Protein AF-M6GIX4-F1 (afdb_monomer_lite)

Secondary structure (DSSP, 8-state):
--HHHHHHHHHHS-SS-SSGGGT-B-HHHHHHHHHHTHHHHHHH-GGGTT---HHHHHHHHHHHHHTTEEEEEPPTTTS-TTS-SEEEEEHHHHH-HHHHHHHHHHHHHHHHHTT--SSGGGTS--

Radius of gyration: 15.74 Å; chains: 1; bounding box: 36×27×42 Å

Sequence (126 aa):
MSLIAKGAERFVFPSRFTKITDKIHDSRSLRKKIFENLDNIRNNVAHLKGEKDDDKVASTIEYALLQNSATIIIPDDLVPQGMPGSIILSHNDLKAPLIRDQIAEFLRNEAQKNNTIKSLLNIILF

Foldseek 3Di:
DDLLQVLCVCQQAPPDDDALVSFKDDLVSSLVSCLVCVVSSCVRRVVNVPPPPSVVSSVVSSVSNQVQWDKQAAPPLQQAVPHHRIITGGPVLLPDPVSLVRVLVVSVVRSVVRVHDDPPVPRSPD

Structure (mmCIF, N/CA/C/O backbone):
data_AF-M6GIX4-F1
#
_entry.id   AF-M6GIX4-F1
#
loop_
_atom_site.group_PDB
_atom_site.id
_atom_site.type_symbol
_atom_site.label_atom_id
_atom_site.label_alt_id
_atom_site.label_comp_id
_atom_site.label_asym_id
_atom_site.label_entity_id
_atom_site.label_seq_id
_atom_site.pdbx_PDB_ins_code
_atom_site.Cartn_x
_atom_site.Cartn_y
_atom_site.Cartn_z
_atom_site.occupancy
_atom_site.B_iso_or_equiv
_atom_site.auth_seq_id
_atom_site.auth_comp_id
_atom_site.auth_asym_id
_atom_site.auth_atom_id
_atom_site.pdbx_PDB_model_num
ATOM 1 N N . MET A 1 1 ? -6.644 -11.715 6.421 1.00 65.38 1 MET A N 1
ATOM 2 C CA . MET A 1 1 ? -6.656 -10.238 6.434 1.00 65.38 1 MET A CA 1
ATOM 3 C C . MET A 1 1 ? -7.181 -9.733 7.767 1.00 65.38 1 MET A C 1
ATOM 5 O O . MET A 1 1 ? -8.206 -10.237 8.214 1.00 65.38 1 MET A O 1
ATOM 9 N N . SER A 1 2 ? -6.473 -8.808 8.428 1.00 85.50 2 SER A N 1
ATOM 10 C CA . SER A 1 2 ? -6.898 -8.263 9.730 1.00 85.50 2 SER A CA 1
ATOM 11 C C . SER A 1 2 ? -8.123 -7.346 9.586 1.00 85.50 2 SER A C 1
ATOM 13 O O . SER A 1 2 ? -8.355 -6.777 8.518 1.00 85.50 2 SER A O 1
ATOM 15 N N . LEU A 1 3 ? -8.909 -7.175 10.658 1.00 88.62 3 LEU A N 1
ATOM 16 C CA . LEU A 1 3 ? -10.066 -6.262 10.661 1.00 88.62 3 LEU A CA 1
ATOM 17 C C . LEU A 1 3 ? -9.654 -4.809 10.379 1.00 88.62 3 LEU A C 1
ATOM 19 O O . LEU A 1 3 ? -10.369 -4.095 9.681 1.00 88.62 3 LEU A O 1
ATOM 23 N N . ILE A 1 4 ? -8.482 -4.403 10.878 1.00 92.06 4 ILE A N 1
ATOM 24 C CA . ILE A 1 4 ? -7.900 -3.079 10.633 1.00 92.06 4 ILE A CA 1
ATOM 25 C C . ILE A 1 4 ? -7.564 -2.922 9.149 1.00 92.06 4 ILE A C 1
ATOM 27 O O . ILE A 1 4 ? -8.009 -1.960 8.529 1.00 92.06 4 ILE A O 1
ATOM 31 N N . ALA A 1 5 ? -6.859 -3.895 8.558 1.00 90.50 5 ALA A N 1
ATOM 32 C CA . ALA A 1 5 ? -6.512 -3.862 7.141 1.00 90.50 5 ALA A CA 1
ATOM 33 C C . ALA A 1 5 ? -7.770 -3.802 6.267 1.00 90.50 5 ALA A C 1
ATOM 35 O O . ALA A 1 5 ? -7.867 -2.945 5.399 1.00 90.50 5 ALA A O 1
ATOM 36 N N . LYS A 1 6 ? -8.776 -4.641 6.547 1.00 90.12 6 LYS A N 1
ATOM 37 C CA . LYS A 1 6 ? -10.048 -4.654 5.806 1.00 90.12 6 LYS A CA 1
ATOM 38 C C . LYS A 1 6 ? -10.802 -3.322 5.905 1.00 90.12 6 LYS A C 1
ATOM 40 O O . LYS A 1 6 ? -11.384 -2.871 4.923 1.00 90.12 6 LYS A O 1
ATOM 45 N N . GLY A 1 7 ? -10.819 -2.703 7.086 1.00 90.88 7 GLY A N 1
ATOM 46 C CA . GLY A 1 7 ? -11.481 -1.414 7.294 1.00 90.88 7 GLY A CA 1
ATOM 47 C C . GLY A 1 7 ? -10.742 -0.237 6.654 1.00 90.88 7 GLY A C 1
ATOM 48 O O . GLY A 1 7 ? -11.387 0.733 6.257 1.00 90.88 7 GLY A O 1
ATOM 49 N N . ALA A 1 8 ? -9.417 -0.335 6.523 1.00 93.06 8 ALA A N 1
ATOM 50 C CA . ALA A 1 8 ? -8.565 0.701 5.951 1.00 93.06 8 ALA A CA 1
ATOM 51 C C . ALA A 1 8 ? -8.378 0.584 4.428 1.00 93.06 8 ALA A C 1
ATOM 53 O O . ALA A 1 8 ? -8.239 1.607 3.762 1.00 93.06 8 ALA A O 1
ATOM 54 N N . GLU A 1 9 ? -8.408 -0.633 3.870 1.00 91.94 9 GLU A N 1
ATOM 55 C CA . GLU A 1 9 ? -8.005 -0.926 2.486 1.00 91.94 9 GLU A CA 1
ATOM 56 C C . GLU A 1 9 ? -8.675 0.003 1.474 1.00 91.94 9 GLU A C 1
ATOM 58 O O . GLU A 1 9 ? -7.985 0.662 0.713 1.00 91.94 9 GLU A O 1
ATOM 63 N N . ARG A 1 10 ? -10.002 0.151 1.521 1.00 90.31 10 ARG A N 1
ATOM 64 C CA . ARG A 1 10 ? -10.755 0.968 0.550 1.00 90.31 10 ARG A CA 1
ATOM 65 C C . ARG A 1 10 ? -10.440 2.469 0.574 1.00 90.31 10 ARG A C 1
ATOM 67 O O . ARG A 1 10 ? -10.805 3.170 -0.364 1.00 90.31 10 ARG A O 1
ATOM 74 N N . PHE A 1 11 ? -9.864 2.970 1.667 1.00 92.69 11 PHE A N 1
ATOM 75 C CA . PHE A 1 11 ? -9.499 4.382 1.821 1.00 92.69 11 PHE A CA 1
ATOM 76 C C . PHE A 1 11 ? -8.078 4.661 1.339 1.00 92.69 11 PHE A C 1
ATOM 78 O O . PHE A 1 11 ? -7.760 5.789 0.963 1.00 92.69 11 PHE A O 1
ATOM 85 N N . VAL A 1 12 ? -7.236 3.629 1.353 1.00 93.56 12 VAL A N 1
ATOM 86 C CA . VAL A 1 12 ? -5.830 3.724 0.973 1.00 93.56 12 VAL A CA 1
ATOM 87 C C . VAL A 1 12 ? -5.624 3.228 -0.454 1.00 93.56 12 VAL A C 1
ATOM 89 O O . VAL A 1 12 ? -5.090 3.966 -1.270 1.00 93.56 12 VAL A O 1
ATOM 92 N N . PHE A 1 13 ? -6.145 2.048 -0.784 1.00 91.62 13 PHE A N 1
ATOM 93 C CA . PHE A 1 13 ? -6.104 1.446 -2.113 1.00 91.62 13 PHE A CA 1
ATOM 94 C C . PHE A 1 13 ? -7.463 1.615 -2.812 1.00 91.62 13 PHE A C 1
ATOM 96 O O . PHE A 1 13 ? -8.430 0.911 -2.493 1.00 91.62 13 PHE A O 1
ATOM 103 N N . PRO A 1 14 ? -7.591 2.555 -3.763 1.00 87.44 14 PRO A N 1
ATOM 104 C CA . PRO A 1 14 ? -8.869 2.832 -4.394 1.00 87.44 14 PRO A CA 1
ATOM 105 C C . PRO A 1 14 ? -9.298 1.676 -5.310 1.00 87.44 14 PRO A C 1
ATOM 107 O O . PRO A 1 14 ? -8.505 1.101 -6.058 1.00 87.44 14 PRO A O 1
ATOM 110 N N . SER A 1 15 ? -10.590 1.338 -5.292 1.00 85.38 15 SER A N 1
ATOM 111 C CA . SER A 1 15 ? -11.147 0.304 -6.177 1.00 85.38 15 SER A CA 1
ATOM 112 C C . SER A 1 15 ? -11.230 0.769 -7.634 1.00 85.38 15 SER A C 1
ATOM 114 O O . SER A 1 15 ? -11.009 -0.025 -8.547 1.00 85.38 15 SER A O 1
ATOM 116 N N . ARG A 1 16 ? -11.504 2.061 -7.849 1.00 86.06 16 ARG A N 1
ATOM 117 C CA . ARG A 1 16 ? -11.517 2.732 -9.155 1.00 86.06 16 ARG A CA 1
ATOM 118 C C . ARG A 1 16 ? -10.332 3.681 -9.253 1.00 86.06 16 ARG A C 1
ATOM 120 O O . ARG A 1 16 ? -10.048 4.394 -8.299 1.00 86.06 16 ARG A O 1
ATOM 127 N N . PHE A 1 17 ? -9.683 3.721 -10.406 1.00 88.62 17 PHE A N 1
ATOM 128 C CA . PHE A 1 17 ? -8.493 4.533 -10.636 1.00 88.62 17 PHE A CA 1
ATOM 129 C C . PHE A 1 17 ? -8.454 5.016 -12.087 1.00 88.62 17 PHE A C 1
ATOM 131 O O . PHE A 1 17 ? -9.113 4.427 -12.943 1.00 88.62 17 PHE A O 1
ATOM 138 N N . THR A 1 18 ? -7.702 6.087 -12.352 1.00 86.75 18 THR A N 1
ATOM 139 C CA . THR A 1 18 ? -7.499 6.595 -13.723 1.00 86.75 18 THR A CA 1
ATOM 140 C C . THR A 1 18 ? -6.109 6.237 -14.230 1.00 86.75 18 THR A C 1
ATOM 142 O O . THR A 1 18 ? -5.936 5.925 -15.405 1.00 86.75 18 THR A O 1
ATOM 145 N N . LYS A 1 19 ? -5.112 6.269 -13.341 1.00 89.06 19 LYS A N 1
ATOM 146 C CA . LYS A 1 19 ? -3.721 5.925 -13.636 1.00 89.06 19 LYS A CA 1
ATOM 147 C C . LYS A 1 19 ? -3.220 4.896 -12.638 1.00 89.06 19 LYS A C 1
ATOM 149 O O . LYS A 1 19 ? -3.604 4.924 -11.472 1.00 89.06 19 LYS A O 1
ATOM 154 N N . ILE A 1 20 ? -2.315 4.020 -13.068 1.00 88.50 20 ILE A N 1
ATOM 155 C CA . ILE A 1 20 ? -1.738 3.007 -12.172 1.00 88.50 20 ILE A CA 1
ATOM 156 C C . ILE A 1 20 ? -1.010 3.636 -10.971 1.00 88.50 20 ILE A C 1
ATOM 158 O O . ILE A 1 20 ? -1.013 3.065 -9.888 1.00 88.50 20 ILE A O 1
ATOM 162 N N . THR A 1 21 ? -0.501 4.864 -11.118 1.00 87.00 21 THR A N 1
ATOM 163 C CA . THR A 1 21 ? 0.063 5.688 -10.034 1.00 87.00 21 THR A CA 1
ATOM 164 C C . THR A 1 21 ? -0.912 5.965 -8.888 1.00 87.00 21 THR A C 1
ATOM 166 O O . THR A 1 21 ? -0.471 6.273 -7.790 1.00 87.00 21 THR A O 1
ATOM 169 N N . ASP A 1 22 ? -2.222 5.853 -9.121 1.00 87.75 22 ASP A N 1
ATOM 170 C CA . ASP A 1 22 ? -3.251 6.038 -8.090 1.00 87.75 22 ASP A CA 1
ATOM 171 C C . ASP A 1 22 ? -3.439 4.771 -7.230 1.00 87.75 22 ASP A C 1
ATOM 173 O O . ASP A 1 22 ? -4.050 4.828 -6.165 1.00 87.75 22 ASP A O 1
ATOM 177 N N . LYS A 1 23 ? -2.966 3.617 -7.723 1.00 89.38 23 LYS A N 1
ATOM 178 C CA . LYS A 1 23 ? -3.068 2.287 -7.096 1.00 89.38 23 LYS A CA 1
ATOM 179 C C . LYS A 1 23 ? -1.811 1.890 -6.323 1.00 89.38 23 LYS A C 1
ATOM 181 O O . LYS A 1 23 ? -1.878 1.014 -5.462 1.00 89.38 23 LYS A O 1
ATOM 186 N N . ILE A 1 24 ? -0.677 2.480 -6.686 1.00 90.06 24 ILE A N 1
ATOM 187 C CA . ILE A 1 24 ? 0.635 2.156 -6.133 1.00 90.06 24 ILE A CA 1
ATOM 188 C C . ILE A 1 24 ? 1.084 3.224 -5.142 1.00 90.06 24 ILE A C 1
ATOM 190 O O . ILE A 1 24 ? 0.819 4.412 -5.312 1.00 90.06 24 ILE A O 1
ATOM 194 N N . HIS A 1 25 ? 1.815 2.787 -4.128 1.00 92.56 25 HIS A N 1
ATOM 195 C CA . HIS A 1 25 ? 2.400 3.643 -3.112 1.00 92.56 25 HIS A CA 1
ATOM 196 C C . HIS A 1 25 ? 3.870 3.305 -2.895 1.00 92.56 25 HIS A C 1
ATOM 198 O O . HIS A 1 25 ? 4.319 2.196 -3.147 1.00 92.56 25 HIS A O 1
ATOM 204 N N . ASP A 1 26 ? 4.604 4.260 -2.357 1.00 91.00 26 ASP A N 1
ATOM 205 C CA . ASP A 1 26 ? 5.798 4.015 -1.556 1.00 91.00 26 ASP A CA 1
ATOM 206 C C . ASP A 1 26 ? 5.455 4.192 -0.069 1.00 91.00 26 ASP A C 1
ATOM 208 O O . ASP A 1 26 ? 4.342 4.603 0.275 1.00 91.00 26 ASP A O 1
ATOM 212 N N . SER A 1 27 ? 6.397 3.928 0.838 1.00 89.50 27 SER A N 1
ATOM 213 C CA . SER A 1 27 ? 6.142 4.080 2.280 1.00 89.50 27 SER A CA 1
ATOM 214 C C . SER A 1 27 ? 5.655 5.490 2.645 1.00 89.50 27 SER A C 1
ATOM 216 O O . SER A 1 27 ? 4.772 5.661 3.485 1.00 89.50 27 SER A O 1
ATOM 218 N N . ARG A 1 28 ? 6.183 6.526 1.980 1.00 91.69 28 ARG A N 1
ATOM 219 C CA . ARG A 1 28 ? 5.859 7.926 2.283 1.00 91.69 28 ARG A CA 1
ATOM 220 C C . ARG A 1 28 ? 4.435 8.290 1.868 1.00 91.69 28 ARG A C 1
ATOM 222 O O . ARG A 1 28 ? 3.698 8.895 2.646 1.00 91.69 28 ARG A O 1
ATOM 229 N N . SER A 1 29 ? 4.052 7.946 0.647 1.00 93.06 29 SER A N 1
ATOM 230 C CA . SER A 1 29 ? 2.726 8.196 0.083 1.00 93.06 29 SER A CA 1
ATOM 231 C C . SER A 1 29 ? 1.665 7.303 0.716 1.00 93.06 29 SER A C 1
ATOM 233 O O . SER A 1 29 ? 0.559 7.792 0.939 1.00 93.06 29 SER A O 1
ATOM 235 N N . LEU A 1 30 ? 2.002 6.064 1.096 1.00 94.81 30 LEU A N 1
ATOM 236 C CA . LEU A 1 30 ? 1.123 5.194 1.879 1.00 94.81 30 LEU A CA 1
ATOM 237 C C . LEU A 1 30 ? 0.780 5.858 3.215 1.00 94.81 30 LEU A C 1
ATOM 239 O O . LEU A 1 30 ? -0.394 6.064 3.526 1.00 94.81 30 LEU A O 1
ATOM 243 N N . ARG A 1 31 ? 1.805 6.268 3.974 1.00 95.69 31 ARG A N 1
ATOM 244 C CA . ARG A 1 31 ? 1.621 6.936 5.266 1.00 95.69 31 ARG A CA 1
ATOM 245 C C . ARG A 1 31 ? 0.836 8.235 5.119 1.00 95.69 31 ARG A C 1
ATOM 247 O O . ARG A 1 31 ? -0.114 8.461 5.864 1.00 95.69 31 ARG A O 1
ATOM 254 N N . LYS A 1 32 ? 1.156 9.053 4.112 1.00 96.00 32 LYS A N 1
ATOM 255 C CA . LYS A 1 32 ? 0.382 10.262 3.793 1.00 96.00 32 LYS A CA 1
ATOM 256 C C . LYS A 1 32 ? -1.097 9.933 3.559 1.00 96.00 32 LYS A C 1
ATOM 258 O O . LYS A 1 32 ? -1.960 10.592 4.132 1.00 96.00 32 LYS A O 1
ATOM 263 N N . LYS A 1 33 ? -1.395 8.895 2.772 1.00 95.62 33 LYS A N 1
ATOM 264 C CA . LYS A 1 33 ? -2.770 8.498 2.446 1.00 95.62 33 LYS A CA 1
ATOM 265 C C . LYS A 1 33 ? -3.554 8.010 3.664 1.00 95.62 33 LYS A C 1
ATOM 267 O O . LYS A 1 33 ? -4.750 8.286 3.768 1.00 95.62 33 LYS A O 1
ATOM 272 N N . ILE A 1 34 ? -2.878 7.324 4.586 1.00 96.88 34 ILE A N 1
ATOM 273 C CA . ILE A 1 34 ? -3.444 6.909 5.876 1.00 96.88 34 ILE A CA 1
ATOM 274 C C . ILE A 1 34 ? -3.849 8.136 6.694 1.00 96.88 34 ILE A C 1
ATOM 276 O O . ILE A 1 34 ? -4.988 8.192 7.146 1.00 96.88 34 ILE A O 1
ATOM 280 N N . PHE A 1 35 ? -2.969 9.133 6.828 1.00 97.44 35 PHE A N 1
ATOM 281 C CA . PHE A 1 35 ? -3.283 10.370 7.554 1.00 97.44 35 PHE A CA 1
ATOM 282 C C . PHE A 1 35 ? -4.430 11.156 6.914 1.00 97.44 35 PHE A C 1
ATOM 284 O O . PHE A 1 35 ? -5.339 11.584 7.617 1.00 97.44 35 PHE A O 1
ATOM 291 N N . GLU A 1 36 ? -4.448 11.275 5.583 1.00 96.56 36 GLU A N 1
ATOM 292 C CA . GLU A 1 36 ? -5.548 11.922 4.849 1.00 96.56 36 GLU A CA 1
ATOM 293 C C . GLU A 1 36 ? -6.919 11.269 5.113 1.00 96.56 36 GLU A C 1
ATOM 295 O O . GLU A 1 36 ? -7.952 11.909 4.937 1.00 96.56 36 GLU A O 1
ATOM 300 N N . ASN A 1 37 ? -6.945 9.996 5.523 1.00 96.25 37 ASN A N 1
ATOM 301 C CA . ASN A 1 37 ? -8.168 9.226 5.755 1.00 96.25 37 ASN A CA 1
ATOM 302 C C . ASN A 1 37 ? -8.321 8.746 7.202 1.00 96.25 37 ASN A C 1
ATOM 304 O O . ASN A 1 37 ? -9.174 7.895 7.468 1.00 96.25 37 ASN A O 1
ATOM 308 N N . LEU A 1 38 ? -7.521 9.268 8.134 1.00 95.38 38 LEU A N 1
ATOM 309 C CA . LEU A 1 38 ? -7.382 8.705 9.475 1.00 95.38 38 LEU A CA 1
ATOM 310 C C . LEU A 1 38 ? -8.728 8.622 10.202 1.00 95.38 38 LEU A C 1
ATOM 312 O O . LEU A 1 38 ? -9.098 7.558 10.700 1.00 95.38 38 LEU A O 1
ATOM 316 N N . ASP A 1 39 ? -9.509 9.702 10.161 1.00 93.19 39 ASP A N 1
ATOM 317 C CA . ASP A 1 39 ? -10.831 9.767 10.788 1.00 93.19 39 ASP A CA 1
ATOM 318 C C . ASP A 1 39 ? -11.827 8.795 10.153 1.00 93.19 39 ASP A C 1
ATOM 320 O O . ASP A 1 39 ? -12.578 8.105 10.848 1.00 93.19 39 ASP A O 1
ATOM 324 N N . ASN A 1 40 ? -11.809 8.674 8.825 1.00 94.19 40 ASN A N 1
ATOM 325 C CA . ASN A 1 40 ? -12.673 7.741 8.105 1.00 94.19 40 ASN A CA 1
ATOM 326 C C . ASN A 1 40 ? -12.346 6.289 8.468 1.00 94.19 40 ASN A C 1
ATOM 328 O O . ASN A 1 40 ? -13.254 5.478 8.678 1.00 94.19 40 ASN A O 1
ATOM 332 N N . ILE A 1 41 ? -11.059 5.958 8.573 1.00 94.19 41 ILE A N 1
ATOM 333 C CA . ILE A 1 41 ? -10.596 4.622 8.953 1.00 94.19 41 ILE A CA 1
ATOM 334 C C . ILE A 1 41 ? -10.957 4.344 10.418 1.00 94.19 41 ILE A C 1
ATOM 336 O O . ILE A 1 41 ? -11.564 3.312 10.710 1.00 94.19 41 ILE A O 1
ATOM 340 N N . ARG A 1 42 ? -10.683 5.288 11.326 1.00 91.94 42 ARG A N 1
ATOM 341 C CA . ARG A 1 42 ? -11.023 5.212 12.757 1.00 91.94 42 ARG A CA 1
ATOM 342 C C . ARG A 1 42 ? -12.522 4.990 12.975 1.00 91.94 42 ARG A C 1
ATOM 344 O O . ARG A 1 42 ? -12.915 4.138 13.768 1.00 91.94 42 ARG A O 1
ATOM 351 N N . ASN A 1 43 ? -13.372 5.684 12.221 1.00 90.25 43 ASN A N 1
ATOM 352 C CA . ASN A 1 43 ? -14.823 5.521 12.305 1.00 90.25 43 ASN A CA 1
ATOM 353 C C . ASN A 1 43 ? -15.309 4.145 11.825 1.00 90.25 43 ASN A C 1
ATOM 355 O O . ASN A 1 43 ? -16.311 3.638 12.341 1.00 90.25 43 ASN A O 1
ATOM 359 N N . ASN A 1 44 ? -14.589 3.525 10.887 1.00 89.31 44 ASN A N 1
ATOM 360 C CA . ASN A 1 44 ? -14.917 2.210 10.332 1.00 89.31 44 ASN A CA 1
ATOM 361 C C . ASN A 1 44 ? -14.315 1.029 11.096 1.00 89.31 44 ASN A C 1
ATOM 363 O O . ASN A 1 44 ? -14.801 -0.094 10.961 1.00 89.31 44 ASN A O 1
ATOM 367 N N . VAL A 1 45 ? -13.283 1.258 11.903 1.00 90.62 45 VAL A N 1
ATOM 368 C CA . VAL A 1 45 ? -12.594 0.214 12.661 1.00 90.62 45 VAL A CA 1
ATOM 369 C C . VAL A 1 45 ? -12.836 0.442 14.147 1.00 90.62 45 VAL A C 1
ATOM 371 O O . VAL A 1 45 ? -12.158 1.240 14.787 1.00 90.62 45 VAL A O 1
ATOM 374 N N . ALA A 1 46 ? -13.791 -0.297 14.721 1.00 84.50 46 ALA A N 1
ATOM 375 C CA . ALA A 1 46 ? -14.207 -0.134 16.118 1.00 84.50 46 ALA A CA 1
ATOM 376 C C . ALA A 1 46 ? -13.036 -0.168 17.120 1.00 84.50 46 ALA A C 1
ATOM 378 O O . ALA A 1 46 ? -13.040 0.590 18.085 1.00 84.50 46 ALA A O 1
ATOM 379 N N . HIS A 1 47 ? -12.007 -0.981 16.858 1.00 85.94 47 HIS A N 1
ATOM 380 C CA . HIS A 1 47 ? -10.823 -1.111 17.718 1.00 85.94 47 HIS A CA 1
ATOM 381 C C . HIS A 1 47 ? -9.952 0.154 17.780 1.00 85.94 47 HIS A C 1
ATOM 383 O O . HIS A 1 47 ? -9.166 0.294 18.709 1.00 85.94 47 HIS A O 1
ATOM 389 N N . LEU A 1 48 ? -10.081 1.071 16.815 1.00 89.44 48 LEU A N 1
ATOM 390 C CA . LEU A 1 48 ? -9.292 2.305 16.754 1.00 89.44 48 LEU A CA 1
ATOM 391 C C . LEU A 1 48 ? -10.022 3.510 17.361 1.00 89.44 48 LEU A C 1
ATOM 393 O O . LEU A 1 48 ? -9.396 4.537 17.603 1.00 89.44 48 LEU A O 1
ATOM 397 N N . LYS A 1 49 ? -11.329 3.402 17.644 1.00 85.75 49 LYS A N 1
ATOM 398 C CA . LYS A 1 49 ? -12.143 4.523 18.150 1.00 85.75 49 LYS A CA 1
ATOM 399 C C . LYS A 1 49 ? -11.694 5.049 19.514 1.00 85.75 49 LYS A C 1
ATOM 401 O O . LYS A 1 49 ? -11.9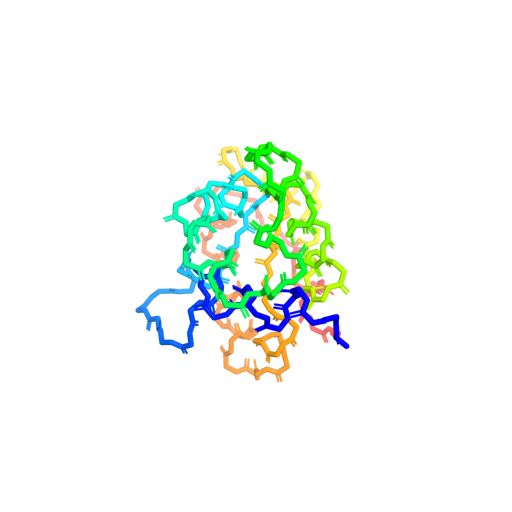00 6.221 19.802 1.00 85.75 49 LYS A O 1
ATOM 406 N N . GLY A 1 50 ? -11.129 4.183 20.354 1.00 87.38 50 GLY A N 1
ATOM 407 C CA . GLY A 1 50 ? -10.663 4.551 21.692 1.00 87.38 50 GLY A CA 1
ATOM 408 C C . GLY A 1 50 ? -9.266 5.173 21.727 1.00 87.38 50 GLY A C 1
ATOM 409 O O . GLY A 1 50 ? -8.894 5.734 22.754 1.00 87.38 50 GLY A O 1
ATOM 410 N N . GLU A 1 51 ? -8.497 5.079 20.638 1.00 92.06 51 GLU A N 1
ATOM 411 C CA . GLU A 1 51 ? -7.120 5.568 20.586 1.00 92.06 51 GLU A CA 1
ATOM 412 C C . GLU A 1 51 ? -7.073 7.014 20.079 1.00 92.06 51 GLU A C 1
ATOM 414 O O . GLU A 1 51 ? -7.512 7.314 18.963 1.00 92.06 51 GLU A O 1
ATOM 419 N N . LYS A 1 52 ? -6.532 7.903 20.917 1.00 91.38 52 LYS A N 1
ATOM 420 C CA . LYS A 1 52 ? -6.463 9.352 20.670 1.00 91.38 52 LYS A CA 1
ATOM 421 C C . LYS A 1 52 ? -5.153 9.776 20.017 1.00 91.38 52 LYS A C 1
ATOM 423 O O . LYS A 1 52 ? -5.094 10.865 19.462 1.00 91.38 52 LYS A O 1
ATOM 428 N N . ASP A 1 53 ? -4.120 8.945 20.104 1.00 95.31 53 ASP A N 1
ATOM 429 C CA . ASP A 1 53 ? -2.838 9.209 19.464 1.00 95.31 53 ASP A CA 1
ATOM 430 C C . ASP A 1 53 ? -2.921 8.877 17.96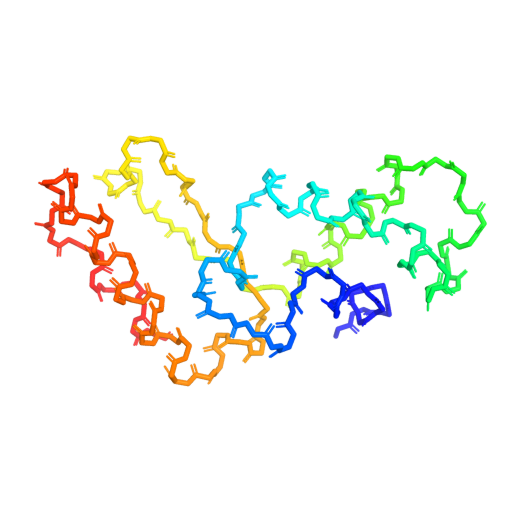6 1.00 95.31 53 ASP A C 1
ATOM 432 O O . ASP A 1 53 ? -2.959 7.710 17.565 1.00 95.31 53 ASP A O 1
ATOM 436 N N . ASP A 1 54 ? -2.973 9.918 17.138 1.00 95.19 54 ASP A N 1
ATOM 437 C CA . ASP A 1 54 ? -3.080 9.797 15.685 1.00 95.19 54 ASP A CA 1
ATOM 438 C C . ASP A 1 54 ? -1.872 9.088 15.058 1.00 95.19 54 ASP A C 1
ATOM 440 O O . ASP A 1 54 ? -2.051 8.281 14.145 1.00 95.19 54 ASP A O 1
ATOM 444 N N . ASP A 1 55 ? -0.658 9.309 15.570 1.00 96.25 55 ASP A N 1
ATOM 445 C CA . ASP A 1 55 ? 0.554 8.646 15.081 1.00 96.25 55 ASP A CA 1
ATOM 446 C C . ASP A 1 55 ? 0.539 7.151 15.400 1.00 96.25 55 ASP A C 1
ATOM 448 O O . ASP A 1 55 ? 0.917 6.316 14.567 1.00 96.25 55 ASP A O 1
ATOM 452 N N . LYS A 1 56 ? 0.055 6.788 16.590 1.00 95.38 56 LYS A N 1
ATOM 453 C CA . LYS A 1 56 ? -0.113 5.389 16.987 1.00 95.38 56 LYS A CA 1
ATOM 454 C C . LYS A 1 56 ? -1.193 4.698 16.161 1.00 95.38 56 LYS A C 1
ATOM 456 O O . LYS A 1 56 ? -0.992 3.558 15.724 1.00 95.38 56 LYS A O 1
ATOM 461 N N . VAL A 1 57 ? -2.313 5.374 15.896 1.00 95.44 57 VAL A N 1
ATOM 462 C CA . VAL A 1 57 ? -3.366 4.860 15.005 1.00 95.44 57 VAL A CA 1
ATOM 463 C C . VAL A 1 57 ? -2.823 4.676 13.592 1.00 95.44 57 VAL A C 1
ATOM 465 O O . VAL A 1 57 ? -2.958 3.586 13.033 1.00 95.44 57 VAL A O 1
ATOM 468 N N . ALA A 1 58 ? -2.154 5.688 13.038 1.00 96.62 58 ALA A N 1
ATOM 469 C CA . ALA A 1 58 ? -1.567 5.636 11.705 1.00 96.62 58 ALA A CA 1
ATOM 470 C C . ALA A 1 58 ? -0.549 4.497 11.579 1.00 96.62 58 ALA A C 1
ATOM 472 O O . ALA A 1 58 ? -0.633 3.712 10.639 1.00 96.62 58 ALA A O 1
ATOM 473 N N . SER A 1 59 ? 0.343 4.335 12.559 1.00 96.38 59 SER A N 1
ATOM 474 C CA . SER A 1 59 ? 1.348 3.262 12.570 1.00 96.38 59 SER A CA 1
ATOM 475 C C . SER A 1 59 ? 0.709 1.872 12.684 1.00 96.38 59 SER A C 1
ATOM 477 O O . SER A 1 59 ? 1.153 0.925 12.037 1.00 96.38 59 SER A O 1
ATOM 479 N N . THR A 1 60 ? -0.380 1.744 13.448 1.00 95.25 60 THR A N 1
ATOM 480 C CA . THR A 1 60 ? -1.152 0.493 13.545 1.00 95.25 60 THR A CA 1
ATOM 481 C C . THR A 1 60 ? -1.824 0.143 12.214 1.00 95.25 60 THR A C 1
ATOM 483 O O . THR A 1 60 ? -1.814 -1.016 11.794 1.00 95.25 60 THR A O 1
ATOM 486 N N . ILE A 1 61 ? -2.403 1.138 11.535 1.00 95.69 61 ILE A N 1
ATOM 487 C CA . ILE A 1 61 ? -3.014 0.970 10.212 1.00 95.69 61 ILE A CA 1
ATOM 488 C C . ILE A 1 61 ? -1.948 0.615 9.175 1.00 95.69 61 ILE A C 1
ATOM 490 O O . ILE A 1 61 ? -2.133 -0.342 8.428 1.00 95.69 61 ILE A O 1
ATOM 494 N N . GLU A 1 62 ? -0.838 1.353 9.145 1.00 95.81 62 GLU A N 1
ATOM 495 C CA . GLU A 1 62 ? 0.282 1.143 8.226 1.00 95.81 62 GLU A CA 1
ATOM 496 C C . GLU A 1 62 ? 0.818 -0.282 8.350 1.00 95.81 62 GLU A C 1
ATOM 498 O O . GLU A 1 62 ? 0.861 -1.010 7.359 1.00 95.81 62 GLU A O 1
ATOM 503 N N . TYR A 1 63 ? 1.108 -0.728 9.575 1.00 95.12 63 TYR A N 1
ATOM 504 C CA . TYR A 1 63 ? 1.537 -2.099 9.835 1.00 95.12 63 TYR A CA 1
ATOM 505 C C . TYR A 1 63 ? 0.515 -3.127 9.327 1.00 95.12 63 TYR A C 1
ATOM 507 O O . TYR A 1 63 ? 0.873 -4.076 8.628 1.00 95.12 63 TYR A O 1
ATOM 515 N N . ALA A 1 64 ? -0.773 -2.932 9.627 1.00 93.94 64 ALA A N 1
ATOM 516 C CA . ALA A 1 64 ? -1.826 -3.840 9.185 1.00 93.94 64 ALA A CA 1
ATOM 517 C C . ALA A 1 64 ? -1.960 -3.895 7.652 1.00 93.94 64 ALA A C 1
ATOM 519 O O . ALA A 1 64 ? -2.173 -4.977 7.102 1.00 93.94 64 ALA A O 1
ATOM 520 N N . LEU A 1 65 ? -1.842 -2.757 6.964 1.00 94.06 65 LEU A N 1
ATOM 521 C CA . LEU A 1 65 ? -1.908 -2.680 5.506 1.00 94.06 65 LEU A CA 1
ATOM 522 C C . LEU A 1 65 ? -0.691 -3.333 4.860 1.00 94.06 65 LEU A C 1
ATOM 524 O O . LEU A 1 65 ? -0.878 -4.153 3.966 1.00 94.06 65 LEU A O 1
ATOM 528 N N . LEU A 1 66 ? 0.524 -3.053 5.337 1.00 93.12 66 LEU A N 1
ATOM 529 C CA . LEU A 1 66 ? 1.756 -3.654 4.813 1.00 93.12 66 LEU A CA 1
ATOM 530 C C . LEU A 1 66 ? 1.725 -5.186 4.898 1.00 93.12 66 LEU A C 1
ATOM 532 O O . LEU A 1 66 ? 2.045 -5.857 3.925 1.00 93.12 66 LEU A O 1
ATOM 536 N N . GLN A 1 67 ? 1.232 -5.744 6.009 1.00 91.44 67 GLN A N 1
ATOM 537 C CA . GLN A 1 67 ? 1.054 -7.196 6.179 1.00 91.44 67 GLN A CA 1
ATOM 538 C C . GLN A 1 67 ? 0.052 -7.827 5.191 1.00 91.44 67 GLN A C 1
ATOM 540 O O . GLN A 1 67 ? 0.001 -9.046 5.056 1.00 91.44 67 GLN A O 1
ATOM 545 N N . ASN A 1 68 ? -0.789 -7.022 4.534 1.00 88.88 68 ASN A N 1
ATOM 546 C CA . ASN A 1 68 ? -1.810 -7.477 3.582 1.00 88.88 68 ASN A CA 1
ATOM 547 C C . ASN A 1 68 ? -1.615 -6.893 2.173 1.00 88.88 68 ASN A C 1
ATOM 549 O O . ASN A 1 68 ? -2.482 -7.058 1.314 1.00 88.88 68 ASN A O 1
ATOM 553 N N . SER A 1 69 ? -0.493 -6.218 1.940 1.00 91.44 69 SER A N 1
ATOM 554 C CA . SER A 1 69 ? -0.130 -5.627 0.656 1.00 91.44 69 SER A CA 1
ATOM 555 C C . SER A 1 69 ? 0.902 -6.502 -0.043 1.00 91.44 69 SER A C 1
ATOM 557 O O . SER A 1 69 ? 1.585 -7.315 0.580 1.00 91.44 69 SER A O 1
ATOM 559 N N . ALA A 1 70 ? 1.015 -6.345 -1.354 1.00 90.81 70 ALA A N 1
ATOM 560 C CA . ALA A 1 70 ? 2.193 -6.783 -2.075 1.00 90.81 70 ALA A CA 1
ATOM 561 C C . ALA A 1 70 ? 3.205 -5.637 -2.115 1.00 90.81 70 ALA A C 1
ATOM 563 O O . ALA A 1 70 ? 2.837 -4.500 -2.416 1.00 90.81 70 ALA A O 1
ATOM 564 N N . THR A 1 71 ? 4.468 -5.959 -1.848 1.00 90.56 71 THR A N 1
ATOM 565 C CA . THR A 1 71 ? 5.585 -5.026 -1.984 1.00 90.56 71 THR A CA 1
ATOM 566 C C . THR A 1 71 ? 6.526 -5.552 -3.053 1.00 90.56 71 THR A C 1
ATOM 568 O O . THR A 1 71 ? 7.092 -6.633 -2.911 1.00 90.56 71 THR A O 1
ATOM 571 N N . ILE A 1 72 ? 6.689 -4.784 -4.122 1.00 87.38 72 ILE A N 1
ATOM 572 C CA . ILE A 1 72 ? 7.663 -5.029 -5.178 1.00 87.38 72 ILE A CA 1
ATOM 573 C C . ILE A 1 72 ? 8.883 -4.179 -4.845 1.00 87.38 72 ILE A C 1
ATOM 575 O O . ILE A 1 72 ? 8.805 -2.951 -4.853 1.00 87.38 72 ILE A O 1
ATOM 579 N N . ILE A 1 73 ? 9.998 -4.830 -4.526 1.00 84.62 73 ILE A N 1
ATOM 580 C CA . ILE A 1 73 ? 11.279 -4.154 -4.317 1.00 84.62 73 ILE A CA 1
ATOM 581 C C . ILE A 1 73 ? 11.913 -3.943 -5.688 1.00 84.62 73 ILE A C 1
ATOM 583 O O . ILE A 1 73 ? 12.027 -4.884 -6.475 1.00 84.62 73 ILE A O 1
ATOM 587 N N . ILE A 1 74 ? 12.301 -2.705 -5.973 1.00 79.12 74 ILE A N 1
ATOM 588 C CA . ILE A 1 74 ? 13.027 -2.361 -7.190 1.00 79.12 74 ILE A CA 1
ATOM 589 C C . ILE A 1 74 ? 14.515 -2.381 -6.820 1.00 79.12 74 ILE A C 1
ATOM 591 O O . ILE A 1 74 ? 14.891 -1.690 -5.876 1.00 79.12 74 ILE A O 1
ATOM 595 N N . PRO A 1 75 ? 15.354 -3.177 -7.504 1.00 74.38 75 PRO A N 1
ATOM 596 C CA . PRO A 1 75 ? 16.792 -3.217 -7.245 1.00 74.38 75 PRO A CA 1
ATOM 597 C C . PRO A 1 75 ? 17.420 -1.824 -7.310 1.00 74.38 75 PRO A C 1
ATOM 599 O O . PRO A 1 75 ? 17.103 -1.074 -8.230 1.00 74.38 75 PRO A O 1
ATOM 602 N N . ASP A 1 76 ? 18.298 -1.482 -6.363 1.00 71.44 76 ASP A N 1
ATOM 603 C CA . ASP A 1 76 ? 18.876 -0.133 -6.223 1.00 71.44 76 ASP A CA 1
ATOM 604 C C . ASP A 1 76 ? 19.604 0.354 -7.489 1.00 71.44 76 ASP A C 1
ATOM 606 O O . ASP A 1 76 ? 19.579 1.540 -7.802 1.00 71.44 76 ASP A O 1
ATOM 610 N N . ASP A 1 77 ? 20.203 -0.561 -8.257 1.00 67.88 77 ASP A N 1
ATOM 611 C CA . ASP A 1 77 ? 20.839 -0.305 -9.558 1.00 67.88 77 ASP A CA 1
ATOM 612 C C . ASP A 1 77 ? 19.839 0.052 -10.671 1.00 67.88 77 ASP A C 1
ATOM 614 O O . ASP A 1 77 ? 20.225 0.531 -11.738 1.00 67.88 77 ASP A O 1
ATOM 618 N N . LEU A 1 78 ? 18.551 -0.180 -10.418 1.00 64.56 78 LEU A N 1
ATOM 619 C CA . LEU A 1 78 ? 17.432 0.058 -11.322 1.00 64.56 78 LEU A CA 1
ATOM 620 C C . LEU A 1 78 ? 16.448 1.095 -10.811 1.00 64.56 78 LEU A C 1
ATOM 622 O O . LEU A 1 78 ? 15.560 1.467 -11.577 1.00 64.56 78 LEU A O 1
ATOM 626 N N . VAL A 1 79 ? 16.575 1.550 -9.560 1.00 67.75 79 VAL A N 1
ATOM 627 C CA . VAL A 1 79 ? 15.750 2.629 -9.014 1.00 67.75 79 VAL A CA 1
ATOM 628 C C . VAL A 1 79 ? 16.164 3.923 -9.698 1.00 67.75 79 VAL A C 1
ATOM 630 O O . VAL A 1 79 ? 17.270 4.418 -9.462 1.00 67.75 79 VAL A O 1
ATOM 633 N N . PRO A 1 80 ? 15.305 4.519 -10.538 1.00 63.62 80 PRO A N 1
ATOM 634 C CA . PRO A 1 80 ? 15.683 5.763 -11.166 1.00 63.62 80 PRO A CA 1
ATOM 635 C C . PRO A 1 80 ? 15.793 6.897 -10.145 1.00 63.62 80 PRO A C 1
ATOM 637 O O . PRO A 1 80 ? 15.097 6.909 -9.127 1.00 63.62 80 PRO A O 1
ATOM 640 N N . GLN A 1 81 ? 16.653 7.880 -10.414 1.00 61.31 81 GLN A N 1
ATOM 641 C CA . GLN A 1 81 ? 16.877 8.988 -9.486 1.00 61.31 81 GLN A CA 1
ATOM 642 C C . GLN A 1 81 ? 15.558 9.731 -9.199 1.00 61.31 81 GLN A C 1
ATOM 644 O O . GLN A 1 81 ? 14.922 10.269 -10.101 1.00 61.31 81 GLN A O 1
ATOM 649 N N . GLY A 1 82 ? 15.147 9.759 -7.928 1.00 63.66 82 GLY A N 1
ATOM 650 C CA . GLY A 1 82 ? 13.893 10.386 -7.493 1.00 63.66 82 GLY A CA 1
ATOM 651 C C . GLY A 1 82 ? 12.665 9.466 -7.485 1.00 63.66 82 GLY A C 1
ATOM 652 O O . GLY A 1 82 ? 11.583 9.930 -7.130 1.00 63.66 82 GLY A O 1
ATOM 653 N N . MET A 1 83 ? 12.813 8.181 -7.823 1.00 68.12 83 MET A N 1
ATOM 654 C CA . MET A 1 83 ? 11.772 7.165 -7.643 1.00 68.12 83 MET A CA 1
ATOM 655 C C . MET A 1 83 ? 11.910 6.429 -6.310 1.00 68.12 83 MET A C 1
ATOM 657 O O . MET A 1 83 ? 13.018 6.276 -5.793 1.00 68.12 83 MET A O 1
ATOM 661 N N . PRO A 1 84 ? 10.798 5.931 -5.750 1.00 76.25 84 PRO A N 1
ATOM 662 C CA . PRO A 1 84 ? 10.862 5.059 -4.592 1.00 76.25 84 PRO A CA 1
ATOM 663 C C . PRO A 1 84 ? 11.445 3.691 -4.961 1.00 76.25 84 PRO A C 1
ATOM 665 O O . PRO A 1 84 ? 11.048 3.088 -5.954 1.00 76.25 84 PRO A O 1
ATOM 668 N N . GLY A 1 85 ? 12.330 3.157 -4.114 1.00 80.69 85 GLY A N 1
ATOM 669 C CA . GLY A 1 85 ? 12.910 1.812 -4.279 1.00 80.69 85 GLY A CA 1
ATOM 670 C C . GLY A 1 85 ? 11.943 0.655 -4.005 1.00 80.69 85 GLY A C 1
ATOM 671 O O . GLY A 1 85 ? 12.327 -0.512 -3.998 1.00 80.69 85 GLY A O 1
ATOM 672 N N . SER A 1 86 ? 10.670 0.957 -3.755 1.00 87.00 86 SER A N 1
ATOM 673 C CA . SER A 1 86 ? 9.633 -0.054 -3.606 1.00 87.00 86 SER A CA 1
ATOM 674 C C . SER A 1 86 ? 8.279 0.471 -4.057 1.00 87.00 86 SER A C 1
ATOM 676 O O . SER A 1 86 ? 7.979 1.659 -3.930 1.00 87.00 86 SER A O 1
ATOM 678 N N . ILE A 1 87 ? 7.466 -0.448 -4.562 1.00 89.88 87 ILE A N 1
ATOM 679 C CA . ILE A 1 87 ? 6.067 -0.233 -4.901 1.00 89.88 87 ILE A CA 1
ATOM 680 C C . ILE A 1 87 ? 5.214 -1.118 -4.000 1.00 89.88 87 ILE A C 1
ATOM 682 O O . ILE A 1 87 ? 5.401 -2.329 -3.941 1.00 89.88 87 ILE A O 1
ATOM 686 N N . ILE A 1 88 ? 4.252 -0.507 -3.327 1.00 93.12 88 ILE A N 1
ATOM 687 C CA . ILE A 1 88 ? 3.283 -1.127 -2.434 1.00 93.12 88 ILE A CA 1
ATOM 688 C C . ILE A 1 88 ? 1.912 -1.027 -3.099 1.00 93.12 88 ILE A C 1
ATOM 690 O O . ILE A 1 88 ? 1.493 0.052 -3.516 1.00 93.12 88 ILE A O 1
ATOM 694 N N . LEU A 1 89 ? 1.198 -2.143 -3.182 1.00 92.94 89 LEU A N 1
ATOM 695 C CA . LEU A 1 89 ? -0.153 -2.219 -3.736 1.00 92.94 89 LEU A CA 1
ATOM 696 C C . LEU A 1 89 ? -0.992 -3.258 -2.988 1.00 92.94 89 LEU A C 1
ATOM 698 O O . LEU A 1 89 ? -0.447 -4.140 -2.323 1.00 92.94 89 LEU A O 1
ATOM 702 N N . SER A 1 90 ? -2.320 -3.209 -3.130 1.00 92.12 90 SER A N 1
ATOM 703 C CA . SER A 1 90 ? -3.173 -4.269 -2.581 1.00 92.12 90 SER A CA 1
ATOM 704 C C . SER A 1 90 ? -2.795 -5.624 -3.185 1.00 92.12 90 SER A C 1
ATOM 706 O O . SER A 1 90 ? -2.570 -5.765 -4.390 1.00 92.12 90 SER A O 1
ATOM 708 N N . HIS A 1 91 ? -2.784 -6.661 -2.350 1.00 89.00 91 HIS A N 1
ATOM 709 C CA . HIS A 1 91 ? -2.537 -8.027 -2.802 1.00 89.00 91 HIS A CA 1
ATOM 710 C C . HIS A 1 91 ? -3.601 -8.515 -3.808 1.00 89.00 91 HIS A C 1
ATOM 712 O O . HIS A 1 91 ? -3.324 -9.373 -4.644 1.00 89.00 91 HIS A O 1
ATOM 718 N N . ASN A 1 92 ? -4.818 -7.961 -3.760 1.00 88.00 92 ASN A N 1
ATOM 719 C CA . ASN A 1 92 ? -5.869 -8.262 -4.735 1.00 88.00 92 ASN A CA 1
ATOM 720 C C . ASN A 1 92 ? -5.575 -7.644 -6.105 1.00 88.00 92 ASN A C 1
ATOM 722 O O . ASN A 1 92 ? -5.820 -8.282 -7.126 1.00 88.00 92 ASN A O 1
ATOM 726 N N . ASP A 1 93 ? -5.014 -6.436 -6.119 1.00 88.62 93 ASP A N 1
ATOM 727 C CA . ASP A 1 93 ? -4.629 -5.752 -7.350 1.00 88.62 93 ASP A CA 1
ATOM 728 C C . ASP A 1 93 ? -3.488 -6.498 -8.053 1.00 88.62 93 ASP A C 1
ATOM 730 O O . ASP A 1 93 ? -3.551 -6.699 -9.262 1.00 88.62 93 ASP A O 1
ATOM 734 N N . LEU A 1 94 ? -2.509 -7.030 -7.308 1.00 87.12 94 LEU A N 1
ATOM 735 C CA . LEU A 1 94 ? -1.440 -7.844 -7.902 1.00 87.12 94 LEU A CA 1
ATOM 736 C C . LEU A 1 94 ? -1.968 -9.131 -8.564 1.00 87.12 94 LEU A C 1
ATOM 738 O O . LEU A 1 94 ? -1.400 -9.603 -9.544 1.00 87.12 94 LEU A O 1
ATOM 742 N N . LYS A 1 95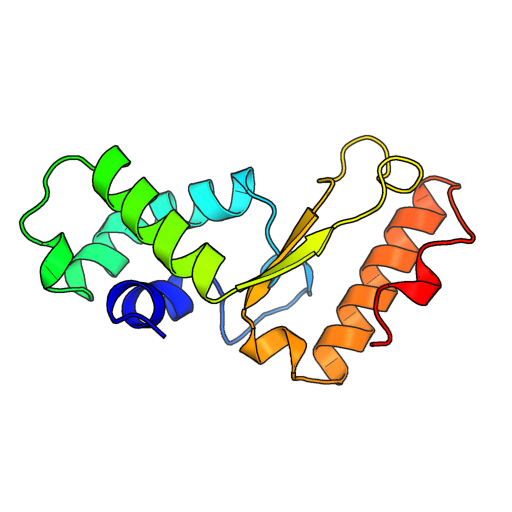 ? -3.067 -9.710 -8.069 1.00 88.25 95 LYS A N 1
ATOM 743 C CA . LYS A 1 95 ? -3.667 -10.911 -8.678 1.00 88.25 95 LYS A CA 1
ATOM 744 C C . LYS A 1 95 ? -4.327 -10.630 -10.027 1.00 88.25 95 LYS A C 1
ATOM 746 O O . LYS A 1 95 ? -4.543 -11.569 -10.791 1.00 88.25 95 LYS A O 1
ATOM 751 N N . ALA A 1 96 ? -4.658 -9.375 -10.330 1.00 90.19 96 ALA A N 1
ATOM 752 C CA . ALA A 1 96 ? -5.289 -9.005 -11.586 1.00 90.19 96 ALA A CA 1
ATOM 753 C C . ALA A 1 96 ? -4.235 -8.905 -12.710 1.00 90.19 96 ALA A C 1
ATOM 755 O O . ALA A 1 96 ? -3.359 -8.040 -12.642 1.00 90.19 96 ALA A O 1
ATOM 756 N N . PRO A 1 97 ? -4.314 -9.727 -13.781 1.00 90.12 97 PRO A N 1
ATOM 757 C CA . PRO A 1 97 ? -3.333 -9.701 -14.872 1.00 90.12 97 PRO A CA 1
ATOM 758 C C . PRO A 1 97 ? -3.165 -8.314 -15.499 1.00 90.12 97 PRO A C 1
ATOM 760 O O . PRO A 1 97 ? -2.046 -7.833 -15.616 1.00 90.12 97 PRO A O 1
ATOM 763 N N . LEU A 1 98 ? -4.278 -7.625 -15.769 1.00 90.12 98 LEU A N 1
ATOM 764 C CA . LEU A 1 98 ? -4.270 -6.275 -16.337 1.00 90.12 98 LEU A CA 1
ATOM 765 C C . LEU A 1 98 ? -3.496 -5.269 -15.469 1.00 90.12 98 LEU A C 1
ATOM 767 O O . LEU A 1 98 ? -2.810 -4.400 -15.996 1.00 90.12 98 LEU A O 1
ATOM 771 N N . ILE A 1 99 ? -3.598 -5.378 -14.142 1.00 90.12 99 ILE A N 1
ATOM 772 C CA . ILE A 1 99 ? -2.879 -4.487 -13.227 1.00 90.12 99 ILE A CA 1
ATOM 773 C C . ILE A 1 99 ? -1.381 -4.792 -13.254 1.00 90.12 99 ILE A C 1
ATOM 775 O O . ILE A 1 99 ? -0.578 -3.863 -13.312 1.00 90.12 99 ILE A O 1
ATOM 779 N N . ARG A 1 100 ? -0.995 -6.074 -13.271 1.00 89.50 100 ARG A N 1
ATOM 780 C CA . ARG A 1 100 ? 0.416 -6.470 -13.416 1.00 8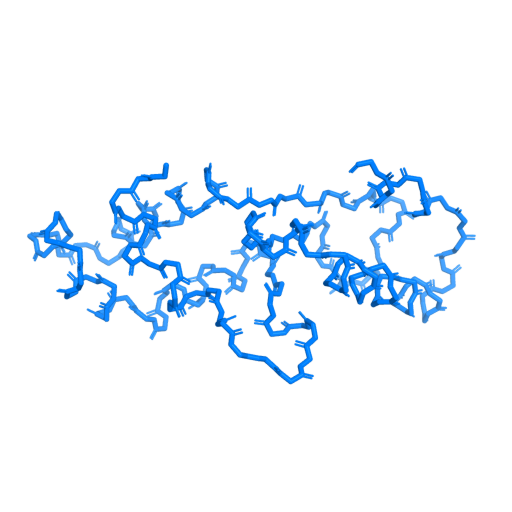9.50 100 ARG A CA 1
ATOM 781 C C . ARG A 1 100 ? 1.022 -5.930 -14.706 1.00 89.50 100 ARG A C 1
ATOM 783 O O . ARG A 1 100 ? 2.112 -5.362 -14.664 1.00 89.50 100 ARG A O 1
ATOM 790 N N . ASP A 1 101 ? 0.293 -6.031 -15.815 1.00 90.00 101 ASP A N 1
ATOM 791 C CA . ASP A 1 101 ? 0.736 -5.510 -17.111 1.00 90.00 101 ASP A CA 1
ATOM 792 C C . ASP A 1 101 ? 0.925 -3.986 -17.072 1.00 90.00 101 ASP A C 1
ATOM 794 O O . ASP A 1 101 ? 1.956 -3.480 -17.521 1.00 90.00 101 ASP A O 1
ATOM 798 N N . GLN A 1 102 ? -0.014 -3.256 -16.459 1.00 90.56 102 GLN A N 1
ATOM 799 C CA . GLN A 1 102 ? 0.082 -1.801 -16.288 1.00 90.56 102 GLN A CA 1
ATOM 800 C C . GLN A 1 102 ? 1.247 -1.381 -15.381 1.00 90.56 102 GLN A C 1
ATOM 802 O O . GLN A 1 102 ? 1.907 -0.381 -15.661 1.00 90.56 102 GLN A O 1
ATOM 807 N N . ILE A 1 103 ? 1.539 -2.134 -14.315 1.00 88.25 103 ILE A N 1
ATOM 808 C CA . ILE A 1 103 ? 2.701 -1.883 -13.444 1.00 88.25 103 ILE A CA 1
ATOM 809 C C . ILE A 1 103 ? 3.999 -2.132 -14.209 1.00 88.25 103 ILE A C 1
ATOM 811 O O . ILE A 1 103 ? 4.918 -1.316 -14.143 1.00 88.25 103 ILE A O 1
ATOM 815 N N . ALA A 1 104 ? 4.075 -3.228 -14.965 1.00 85.19 104 ALA A N 1
ATOM 816 C CA . ALA A 1 104 ? 5.239 -3.540 -15.784 1.00 85.19 104 ALA A CA 1
ATOM 817 C C . ALA A 1 104 ? 5.469 -2.484 -16.875 1.00 85.19 104 ALA A C 1
ATOM 819 O O . ALA A 1 104 ? 6.607 -2.117 -17.159 1.00 85.19 104 ALA A O 1
ATOM 820 N N . GLU A 1 105 ? 4.410 -1.983 -17.512 1.00 87.31 105 GLU A N 1
ATOM 821 C CA . GLU A 1 105 ? 4.496 -0.878 -18.469 1.00 87.31 105 GLU A CA 1
ATOM 822 C C . GLU A 1 105 ? 4.952 0.426 -17.806 1.00 87.31 105 GLU A C 1
ATOM 824 O O . GLU A 1 105 ? 5.876 1.067 -18.306 1.00 87.31 105 GLU A O 1
ATOM 829 N N . PHE A 1 106 ? 4.379 0.781 -16.654 1.00 85.75 106 PHE A N 1
ATOM 830 C CA . PHE A 1 106 ? 4.801 1.948 -15.881 1.00 85.75 106 PHE A CA 1
ATOM 831 C C . PHE A 1 106 ? 6.290 1.883 -15.532 1.00 85.75 106 PHE A C 1
ATOM 833 O O . PHE A 1 106 ? 7.040 2.792 -15.878 1.00 85.75 106 PHE A O 1
ATOM 840 N N . LEU A 1 107 ? 6.738 0.778 -14.936 1.00 80.31 107 LEU A N 1
ATOM 841 C CA . LEU A 1 107 ? 8.138 0.590 -14.564 1.00 80.31 107 LEU A CA 1
ATOM 842 C C . LEU A 1 107 ? 9.071 0.622 -15.773 1.00 80.31 107 LEU A C 1
ATOM 844 O O . LEU A 1 107 ? 10.134 1.236 -15.703 1.00 80.31 107 LEU A O 1
ATOM 848 N N . ARG A 1 108 ? 8.669 0.023 -16.903 1.00 79.38 108 ARG A N 1
ATOM 849 C CA . ARG A 1 108 ? 9.431 0.121 -18.154 1.00 79.38 108 ARG A CA 1
ATOM 850 C C . ARG A 1 108 ? 9.586 1.572 -18.576 1.00 79.38 108 ARG A C 1
ATOM 852 O O . ARG A 1 108 ? 10.716 1.995 -18.782 1.00 79.38 108 ARG A O 1
ATOM 859 N N . ASN A 1 109 ? 8.492 2.325 -18.666 1.00 82.19 109 ASN A N 1
ATOM 860 C CA . ASN A 1 109 ? 8.502 3.719 -19.110 1.00 82.19 109 ASN A CA 1
ATOM 861 C C . ASN A 1 109 ? 9.392 4.600 -18.224 1.00 82.19 109 ASN A C 1
ATOM 863 O O . ASN A 1 109 ? 10.157 5.415 -18.739 1.00 82.19 109 ASN A O 1
ATOM 867 N N . GLU A 1 110 ? 9.339 4.414 -16.907 1.00 76.38 110 GLU A N 1
ATOM 868 C CA . GLU A 1 110 ? 10.178 5.163 -15.966 1.00 76.38 110 GLU A CA 1
ATOM 869 C C . GLU A 1 110 ? 11.658 4.773 -16.055 1.00 76.38 110 GLU A C 1
ATOM 871 O O . GLU A 1 110 ? 12.535 5.636 -15.987 1.00 76.38 110 GLU A O 1
ATOM 876 N N . ALA A 1 111 ? 11.951 3.499 -16.310 1.00 72.81 111 ALA A N 1
ATOM 877 C CA . ALA A 1 111 ? 13.304 3.026 -16.573 1.00 72.81 111 ALA A CA 1
ATOM 878 C C . ALA A 1 111 ? 13.869 3.582 -17.902 1.00 72.81 111 ALA A C 1
ATOM 880 O O . ALA A 1 111 ? 15.032 3.993 -17.953 1.00 72.81 111 ALA A O 1
ATOM 881 N N . GLN A 1 112 ? 13.046 3.680 -18.963 1.00 71.31 112 GLN A N 1
ATOM 882 C CA . GLN A 1 112 ? 13.468 4.264 -20.250 1.00 71.31 112 GLN A CA 1
ATOM 883 C C . GLN A 1 112 ? 13.791 5.751 -20.132 1.00 71.31 112 GLN A C 1
ATOM 885 O O . GLN A 1 112 ? 14.814 6.195 -20.650 1.00 71.31 112 GLN A O 1
ATOM 890 N N . LYS A 1 113 ? 12.953 6.517 -19.419 1.00 70.75 113 LYS A N 1
ATOM 891 C CA . LYS A 1 113 ? 13.187 7.951 -19.174 1.00 70.75 113 LYS A CA 1
ATOM 892 C C . LYS A 1 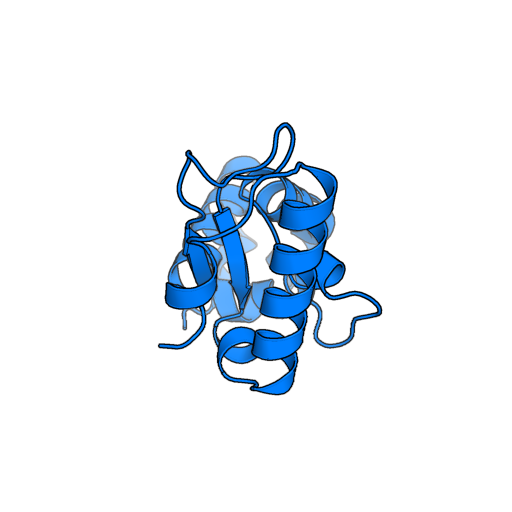113 ? 14.531 8.215 -18.496 1.00 70.75 113 LYS A C 1
ATOM 894 O O . LYS A 1 113 ? 15.128 9.261 -18.718 1.00 70.75 113 LYS A O 1
ATOM 899 N N . ASN A 1 114 ? 15.004 7.260 -17.700 1.00 62.66 114 ASN A N 1
ATOM 900 C CA . ASN A 1 114 ? 16.232 7.372 -16.925 1.00 62.66 114 ASN A CA 1
ATOM 901 C C . ASN A 1 114 ? 17.409 6.579 -17.522 1.00 62.66 114 ASN A C 1
ATOM 903 O O . ASN A 1 114 ? 18.366 6.287 -16.811 1.00 62.66 114 ASN A O 1
ATOM 907 N N . ASN A 1 115 ? 17.358 6.216 -18.814 1.00 59.62 115 ASN A N 1
ATOM 908 C CA . ASN A 1 115 ? 18.410 5.475 -19.535 1.00 59.62 115 ASN A CA 1
ATOM 909 C C . ASN A 1 115 ? 18.860 4.157 -18.866 1.00 59.62 115 ASN A C 1
ATOM 911 O O . ASN A 1 115 ? 19.936 3.639 -19.165 1.00 59.62 115 ASN A O 1
ATOM 915 N N . THR A 1 116 ? 18.044 3.587 -17.979 1.00 54.03 116 THR A N 1
ATOM 9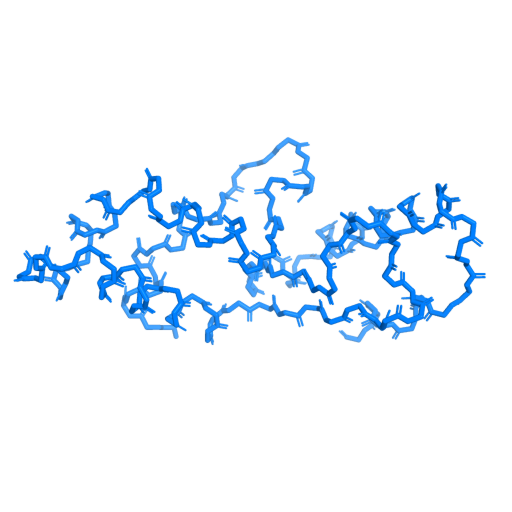16 C CA . THR A 1 116 ? 18.415 2.432 -17.156 1.00 54.03 116 THR A CA 1
ATOM 917 C C . THR A 1 116 ? 17.621 1.224 -17.641 1.00 54.03 116 THR A C 1
ATOM 919 O O . THR A 1 116 ? 16.513 0.991 -17.180 1.00 54.03 116 THR A O 1
ATOM 922 N N . ILE A 1 117 ? 18.108 0.457 -18.625 1.00 50.03 117 ILE A N 1
ATOM 923 C CA . ILE A 1 117 ? 17.373 -0.735 -19.094 1.00 50.03 117 ILE A CA 1
ATOM 924 C C . ILE A 1 117 ? 18.296 -1.939 -19.276 1.00 50.03 117 ILE A C 1
ATOM 926 O O . ILE A 1 117 ? 19.130 -1.942 -20.182 1.00 50.03 117 ILE A O 1
ATOM 930 N N . LYS A 1 118 ? 18.027 -2.999 -18.488 1.00 51.12 118 LYS A N 1
ATOM 931 C CA . LYS A 1 118 ? 17.863 -4.390 -18.980 1.00 51.12 118 LYS A CA 1
ATOM 932 C C . LYS A 1 118 ? 17.365 -5.414 -17.935 1.00 51.12 118 LYS A C 1
ATOM 934 O O . LYS A 1 118 ? 16.779 -6.406 -18.353 1.00 51.12 118 LYS A O 1
ATOM 939 N N . SER A 1 119 ? 17.510 -5.208 -16.622 1.00 52.50 119 SER A N 1
ATOM 940 C CA . SER A 1 119 ? 17.253 -6.265 -15.606 1.00 52.50 119 SER A CA 1
ATOM 941 C C . SER A 1 119 ? 15.861 -6.281 -14.944 1.00 52.50 119 SER A C 1
ATOM 943 O O . SER A 1 119 ? 15.500 -7.286 -14.338 1.00 52.50 119 SER A O 1
ATOM 945 N N . LEU A 1 120 ? 15.029 -5.244 -15.109 1.00 51.59 120 LEU A N 1
ATOM 946 C CA . LEU A 1 120 ? 13.706 -5.129 -14.450 1.00 51.59 120 LEU A CA 1
ATOM 947 C C . LEU A 1 120 ? 12.666 -6.179 -14.909 1.00 51.59 120 LEU A C 1
ATOM 949 O O . LEU A 1 120 ? 11.700 -6.452 -14.200 1.00 51.59 120 LEU A O 1
ATOM 953 N N . LEU A 1 121 ? 12.867 -6.794 -16.081 1.00 48.44 121 LEU A N 1
ATOM 954 C CA . LEU A 1 121 ? 11.916 -7.721 -16.714 1.00 48.44 121 LEU A CA 1
ATOM 955 C C . LEU A 1 121 ? 11.705 -9.037 -15.944 1.00 48.44 121 LEU A C 1
ATOM 957 O O . LEU A 1 121 ? 10.645 -9.641 -16.080 1.00 48.44 121 LEU A O 1
ATOM 961 N N . ASN A 1 122 ? 12.663 -9.469 -15.120 1.00 50.62 122 ASN A N 1
ATOM 962 C CA . ASN A 1 122 ? 12.589 -10.777 -14.456 1.00 50.62 122 ASN A CA 1
ATOM 963 C C . ASN A 1 122 ? 11.818 -10.772 -13.124 1.00 50.62 122 ASN A C 1
ATOM 965 O O . ASN A 1 122 ? 11.528 -11.843 -12.604 1.00 50.62 122 ASN A O 1
ATOM 969 N N . ILE A 1 123 ? 11.477 -9.605 -12.563 1.00 52.91 123 ILE A N 1
ATOM 970 C CA . ILE A 1 123 ? 10.908 -9.514 -11.202 1.00 52.91 123 ILE A CA 1
ATOM 971 C C . ILE A 1 123 ? 9.368 -9.549 -11.200 1.00 52.91 123 ILE A C 1
ATOM 973 O O . ILE A 1 123 ? 8.768 -9.976 -10.221 1.00 52.91 123 ILE A O 1
ATOM 977 N N . ILE A 1 124 ? 8.706 -9.147 -12.293 1.00 48.16 124 ILE A N 1
ATOM 978 C CA . ILE A 1 124 ? 7.240 -8.936 -12.318 1.00 48.16 124 ILE A CA 1
ATOM 979 C C . ILE A 1 124 ? 6.467 -10.151 -12.883 1.00 48.16 124 ILE A C 1
ATOM 981 O O . ILE A 1 124 ? 5.242 -10.199 -12.811 1.00 48.16 124 ILE A O 1
ATOM 985 N N . LEU A 1 125 ? 7.164 -11.156 -13.428 1.00 44.31 125 LEU A N 1
ATOM 986 C CA . LEU A 1 125 ? 6.563 -12.304 -14.128 1.00 44.31 125 LEU A CA 1
ATOM 987 C C . LEU A 1 125 ? 6.418 -13.593 -13.290 1.00 44.31 125 LEU A C 1
ATOM 989 O O . LEU A 1 125 ? 6.131 -14.641 -13.868 1.00 44.31 125 LEU A O 1
ATOM 993 N N . PHE A 1 126 ? 6.570 -13.533 -11.963 1.00 40.72 126 PHE A N 1
ATOM 994 C CA . PHE A 1 126 ? 6.368 -14.683 -11.066 1.00 40.72 126 PHE A CA 1
ATOM 995 C C . PHE A 1 126 ? 5.057 -14.590 -10.276 1.00 40.72 126 PHE A C 1
ATOM 997 O O . PHE A 1 126 ? 4.742 -13.496 -9.754 1.00 40.72 126 PHE A O 1
#

Organism: NCBI:txid1001590

pLDDT: mean 83.93, std 13.74, range [40.72, 97.44]